Protein AF-A0A367LV19-F1 (afdb_monomer_lite)

pLDDT: mean 85.17, std 12.97, range [50.0, 96.62]

Sequence (104 aa):
ASWPLRTREGRTLYAMLRGAPRAIPQALAVPTAAKPAPAATGLCLGDAELAADFRRALKVYARDVPLLLNGETGSGKEAFAKAVHLAGPRAEQAFVALNCAAIP

Organism: Pseudomonas aeruginosa (NCBI:txid287)

Radius of gyration: 24.2 Å; chains: 1; bounding box: 40×27×68 Å

Structure (mmCIF, N/CA/C/O backbone):
data_AF-A0A367LV19-F1
#
_entry.id   AF-A0A367LV19-F1
#
loop_
_atom_site.group_PDB
_atom_site.id
_atom_site.type_symbol
_atom_site.label_atom_id
_atom_site.label_alt_id
_atom_site.label_comp_id
_atom_site.label_asym_id
_atom_site.label_entity_id
_atom_site.label_seq_id
_atom_site.pdbx_PDB_ins_code
_atom_site.Cartn_x
_atom_site.Cartn_y
_atom_site.Cartn_z
_atom_site.occupancy
_atom_site.B_iso_or_equiv
_atom_site.auth_seq_id
_atom_site.auth_comp_id
_atom_site.auth_asym_id
_atom_site.auth_atom_id
_atom_site.pdbx_PDB_model_num
ATOM 1 N N . ALA A 1 1 ? -22.463 11.947 40.396 1.00 78.62 1 ALA A N 1
ATOM 2 C CA . ALA A 1 1 ? -23.445 11.022 40.997 1.00 78.62 1 ALA A CA 1
ATOM 3 C C . ALA A 1 1 ? -22.702 9.824 41.581 1.00 78.62 1 ALA A C 1
ATOM 5 O O . ALA A 1 1 ? -21.595 9.552 41.128 1.00 78.62 1 ALA A O 1
ATOM 6 N N . SER A 1 2 ? -23.240 9.181 42.618 1.00 87.25 2 SER A N 1
ATOM 7 C CA . SER A 1 2 ? -22.729 7.905 43.129 1.00 87.25 2 SER A CA 1
ATOM 8 C C . SER A 1 2 ? -23.642 6.767 42.671 1.00 87.25 2 SER A C 1
ATOM 10 O O . SER A 1 2 ? -24.848 6.963 42.527 1.00 87.25 2 SER A O 1
ATOM 12 N N . TRP A 1 3 ? -23.069 5.590 42.428 1.00 91.25 3 TRP A N 1
ATOM 13 C CA . TRP A 1 3 ? -23.789 4.405 41.960 1.00 91.25 3 TRP A CA 1
ATOM 14 C C . TRP A 1 3 ? -23.483 3.196 42.845 1.00 91.25 3 TRP A C 1
ATOM 16 O O . TRP A 1 3 ? -22.346 3.064 43.313 1.00 91.25 3 TRP A O 1
ATOM 26 N N . PRO A 1 4 ? -24.469 2.314 43.081 1.00 94.00 4 PRO A N 1
ATOM 27 C CA . PRO A 1 4 ? -24.256 1.100 43.850 1.00 94.00 4 PRO A CA 1
ATOM 28 C C . PRO A 1 4 ? -23.445 0.077 43.042 1.00 94.00 4 PRO A C 1
ATOM 30 O O . PRO A 1 4 ? -23.712 -0.170 41.868 1.00 94.00 4 PRO A O 1
ATOM 33 N N . LEU A 1 5 ? -22.478 -0.557 43.696 1.00 92.81 5 LEU A N 1
ATOM 34 C CA . LEU A 1 5 ? -21.704 -1.699 43.221 1.00 92.81 5 LEU A CA 1
ATOM 35 C 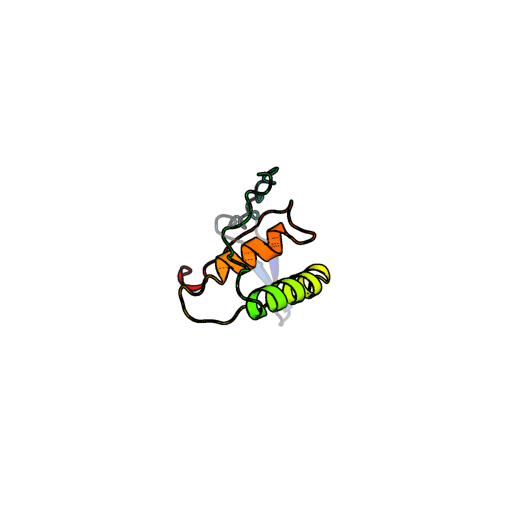C . LEU A 1 5 ? -21.915 -2.865 44.189 1.00 92.81 5 LEU A C 1
ATOM 37 O O . LEU A 1 5 ? -22.054 -2.659 45.395 1.00 92.81 5 LEU A O 1
ATOM 41 N N . ARG A 1 6 ? -21.909 -4.099 43.683 1.00 95.56 6 ARG A N 1
ATOM 42 C CA . ARG A 1 6 ? -21.931 -5.305 44.523 1.00 95.56 6 ARG A CA 1
ATOM 43 C C . ARG A 1 6 ? -20.608 -6.042 44.415 1.00 95.56 6 ARG A C 1
ATOM 45 O O . ARG A 1 6 ? -20.125 -6.291 43.313 1.00 95.56 6 ARG A O 1
ATOM 52 N N . THR A 1 7 ? -20.030 -6.396 45.557 1.00 91.50 7 THR A N 1
ATOM 53 C CA . THR A 1 7 ? -18.868 -7.284 45.594 1.00 91.50 7 THR A CA 1
ATOM 54 C C . THR A 1 7 ? -19.299 -8.723 45.317 1.00 91.50 7 THR A C 1
ATOM 56 O O . THR A 1 7 ? -20.471 -9.079 45.452 1.00 91.50 7 THR A O 1
ATOM 59 N N . ARG A 1 8 ? -18.335 -9.581 44.967 1.00 89.56 8 ARG A N 1
ATOM 60 C CA . ARG A 1 8 ? -18.572 -11.018 44.753 1.00 89.56 8 ARG A CA 1
ATOM 61 C C . ARG A 1 8 ? -19.107 -11.731 46.005 1.00 89.56 8 ARG A C 1
ATOM 63 O O . ARG A 1 8 ? -19.800 -12.730 45.889 1.00 89.56 8 ARG A O 1
ATOM 70 N N . GLU A 1 9 ? -18.825 -11.179 47.181 1.00 93.69 9 GLU A N 1
ATOM 71 C CA . GLU A 1 9 ? -19.307 -11.647 48.488 1.00 93.69 9 GLU A CA 1
ATOM 72 C C . GLU A 1 9 ? -20.683 -11.065 48.869 1.00 93.69 9 GLU A C 1
ATOM 74 O O . GLU A 1 9 ? -21.153 -11.260 49.985 1.00 93.69 9 GLU A O 1
ATOM 79 N N . GLY A 1 10 ? -21.328 -10.309 47.973 1.00 92.00 10 GLY A N 1
ATOM 80 C CA . GLY A 1 10 ? -22.665 -9.749 48.187 1.00 92.00 10 GLY A CA 1
ATOM 81 C C . GLY A 1 10 ? -22.708 -8.441 48.984 1.00 92.00 10 GLY A C 1
ATOM 82 O O . GLY A 1 10 ? -23.797 -7.951 49.281 1.00 92.00 10 GLY A O 1
ATOM 83 N N . ARG A 1 11 ? -21.560 -7.832 49.309 1.00 95.56 11 ARG A N 1
ATOM 84 C CA . ARG A 1 11 ? -21.523 -6.527 49.991 1.00 95.56 11 ARG A CA 1
ATOM 85 C C . ARG A 1 11 ? -21.858 -5.406 49.011 1.00 95.56 11 ARG A C 1
ATOM 87 O O . ARG A 1 11 ? -21.372 -5.401 47.881 1.00 95.56 11 ARG A O 1
ATOM 94 N N . THR A 1 12 ? -22.644 -4.432 49.459 1.00 94.25 12 THR A N 1
ATOM 95 C CA . THR A 1 12 ? -22.965 -3.237 48.667 1.00 94.25 12 THR A CA 1
ATOM 96 C C . THR A 1 12 ? -21.956 -2.133 48.961 1.00 94.25 12 THR A C 1
ATOM 98 O O . THR A 1 12 ? -21.751 -1.765 50.116 1.00 94.25 12 THR A O 1
ATOM 101 N N . LEU A 1 13 ? -21.346 -1.592 47.912 1.00 93.75 13 LEU A N 1
ATOM 102 C CA . LEU A 1 13 ? -20.474 -0.419 47.941 1.00 93.75 13 LEU A CA 1
ATOM 103 C C . LEU A 1 13 ? -21.107 0.6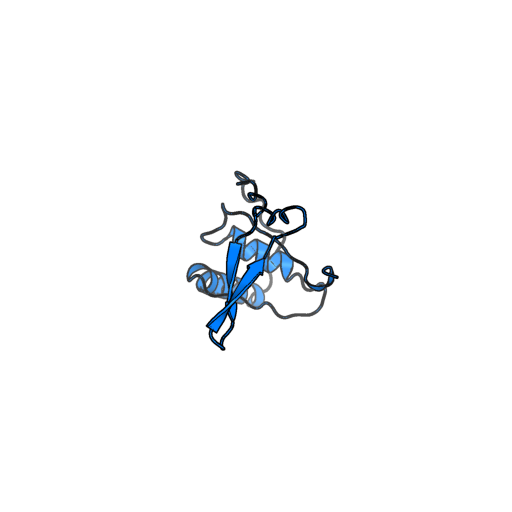96 47.104 1.00 93.75 13 LEU A C 1
ATOM 105 O O . LEU A 1 13 ? -21.885 0.417 46.198 1.00 93.75 13 LEU A O 1
ATOM 109 N N . TYR A 1 14 ? -20.759 1.953 47.366 1.00 93.00 14 TYR A N 1
ATOM 110 C CA . TYR A 1 14 ? -21.132 3.074 46.502 1.00 93.00 14 TYR A CA 1
ATOM 111 C C . TYR A 1 14 ? -19.869 3.690 45.912 1.00 93.00 14 TYR A C 1
ATOM 113 O O . TYR A 1 14 ? -18.933 4.005 46.643 1.00 93.00 14 TYR A O 1
ATOM 121 N N . ALA A 1 15 ? -19.844 3.866 44.594 1.00 91.81 15 ALA A N 1
ATOM 122 C CA . ALA A 1 15 ? -18.722 4.469 43.884 1.00 91.81 15 ALA A CA 1
ATOM 123 C C . ALA A 1 15 ? -19.138 5.772 43.206 1.00 91.81 15 ALA A C 1
ATOM 125 O O . ALA A 1 15 ? -20.261 5.907 42.723 1.00 91.81 15 ALA A O 1
ATOM 126 N N . MET A 1 16 ? -18.215 6.728 43.145 1.00 91.25 16 MET A N 1
ATOM 127 C CA . MET A 1 16 ? -18.371 7.979 42.409 1.00 91.25 16 MET A CA 1
ATOM 128 C C . MET A 1 16 ? -17.162 8.150 41.493 1.00 91.25 16 MET A C 1
ATOM 130 O O . MET A 1 16 ? -16.025 8.147 41.961 1.00 91.25 16 MET A O 1
ATOM 134 N N . LEU A 1 17 ? -17.408 8.319 40.194 1.00 85.81 17 LEU A N 1
ATOM 135 C CA . LEU A 1 17 ? -16.355 8.634 39.235 1.00 85.81 17 LEU A CA 1
ATOM 136 C C . LEU A 1 17 ? -15.901 10.084 39.444 1.00 85.81 17 LEU A C 1
ATOM 138 O O . LEU A 1 17 ? -16.727 10.999 39.452 1.00 85.81 17 LEU A O 1
ATOM 142 N N . ARG A 1 18 ? -14.592 10.287 39.612 1.00 85.50 18 ARG A N 1
ATOM 143 C CA . ARG A 1 18 ? -13.961 11.609 39.684 1.00 85.50 18 ARG A CA 1
ATOM 144 C C . ARG A 1 18 ? -12.982 11.756 38.526 1.00 85.50 18 ARG A C 1
ATOM 146 O O . ARG A 1 18 ? -12.127 10.899 38.341 1.00 85.50 18 ARG A O 1
ATOM 153 N N . GLY A 1 19 ? -13.112 12.840 37.768 1.00 81.38 19 GLY A N 1
ATOM 154 C CA . GLY A 1 19 ? -12.260 13.143 36.619 1.00 81.38 19 GLY A CA 1
ATOM 155 C C . GLY A 1 19 ? -13.061 13.697 35.446 1.00 81.38 19 GLY A C 1
ATOM 156 O O . GLY A 1 19 ? -14.273 13.498 35.364 1.00 81.38 19 GLY A O 1
ATOM 157 N N . ALA A 1 20 ? -12.384 14.410 34.546 1.00 79.88 20 ALA A N 1
ATOM 158 C CA . ALA A 1 20 ? -12.990 14.826 33.289 1.00 79.88 20 ALA A CA 1
ATOM 159 C C . ALA A 1 20 ? -13.225 13.585 32.410 1.00 79.88 20 ALA A C 1
ATOM 161 O O . ALA A 1 20 ? -12.340 12.724 32.342 1.00 79.88 20 ALA A O 1
ATOM 162 N N . PRO A 1 21 ? -14.383 13.464 31.735 1.00 77.06 21 PRO A N 1
ATOM 163 C CA . PRO A 1 21 ? -14.570 12.419 30.741 1.00 77.06 21 PRO A CA 1
ATOM 164 C C . PRO A 1 21 ? -13.456 12.554 29.706 1.00 77.06 21 PRO A C 1
ATOM 166 O O . PRO A 1 21 ? -13.295 13.603 29.081 1.00 77.06 21 PRO A O 1
ATOM 169 N N . ARG A 1 22 ? -12.644 11.504 29.554 1.00 77.31 22 ARG A N 1
ATOM 170 C CA . ARG A 1 22 ? -11.635 11.470 28.501 1.00 77.31 22 ARG A CA 1
ATOM 171 C C . ARG A 1 22 ? -12.406 11.466 27.189 1.00 77.31 22 ARG A C 1
ATOM 173 O O . ARG A 1 22 ? -13.114 10.502 26.907 1.00 77.31 22 ARG A O 1
ATOM 180 N N . ALA A 1 23 ? -12.314 12.555 26.429 1.00 74.94 23 ALA A N 1
ATOM 181 C CA . ALA A 1 23 ? -12.843 12.578 25.079 1.00 74.94 23 ALA A CA 1
ATOM 182 C C . ALA A 1 23 ? -12.156 11.439 24.325 1.00 74.94 23 ALA A C 1
ATOM 184 O O . ALA A 1 23 ? -10.937 11.449 24.148 1.00 74.94 23 ALA A O 1
ATOM 185 N N . ILE A 1 24 ? -12.926 10.419 23.951 1.00 74.25 24 ILE A N 1
ATOM 186 C CA . ILE A 1 24 ? -12.480 9.488 22.923 1.00 74.25 24 ILE A CA 1
ATOM 187 C C . ILE A 1 24 ? -12.271 10.387 21.706 1.00 74.25 24 ILE A C 1
ATOM 189 O O . ILE A 1 24 ? -13.223 11.092 21.351 1.00 74.25 24 ILE A O 1
ATOM 193 N N . PRO A 1 25 ? -11.064 10.452 21.115 1.00 66.31 25 PRO A N 1
ATOM 194 C CA . PRO A 1 25 ? -10.890 11.184 19.877 1.00 66.31 25 PRO A CA 1
ATOM 195 C C . PRO A 1 25 ? -11.936 10.630 18.918 1.00 66.31 25 PRO A C 1
ATOM 197 O O . PRO A 1 25 ? -11.895 9.445 18.581 1.00 66.31 25 PRO A O 1
ATOM 200 N N . GLN A 1 26 ? -12.925 11.448 18.545 1.00 68.69 26 GLN A N 1
ATOM 201 C CA . GLN A 1 26 ? -13.723 11.112 17.379 1.00 68.69 26 GLN A CA 1
ATOM 202 C C . GLN A 1 26 ? -12.699 10.924 16.274 1.00 68.69 26 GLN A C 1
ATOM 204 O O . GLN A 1 26 ? -11.843 11.796 16.099 1.00 68.69 26 GLN A O 1
ATOM 209 N N . ALA A 1 27 ? -12.721 9.754 15.629 1.00 67.19 27 ALA A N 1
ATOM 210 C CA . ALA A 1 27 ? -11.885 9.505 14.470 1.00 67.19 27 ALA A CA 1
ATOM 211 C C . ALA A 1 27 ? -11.988 10.754 13.602 1.00 67.19 27 ALA A C 1
ATOM 213 O O . ALA A 1 27 ? -13.101 11.128 13.223 1.00 67.19 27 ALA A O 1
ATOM 214 N N . LEU A 1 28 ? -10.863 11.457 13.421 1.00 65.19 28 LEU A N 1
ATOM 215 C CA . LEU A 1 28 ? -10.828 12.645 12.584 1.00 65.19 28 LEU A CA 1
ATOM 216 C C . LEU A 1 28 ? -11.504 12.229 11.289 1.00 65.19 28 LEU A C 1
ATOM 218 O O . LEU A 1 28 ? -11.061 11.263 10.665 1.00 65.19 28 LEU A O 1
ATOM 222 N N . ALA A 1 29 ? -12.626 12.874 10.964 1.00 61.38 29 ALA A N 1
ATOM 223 C CA . ALA A 1 29 ? -13.293 12.636 9.703 1.00 61.38 29 ALA A CA 1
ATOM 224 C C . ALA A 1 29 ? -12.223 12.883 8.647 1.00 61.38 29 ALA A C 1
ATOM 226 O O . ALA A 1 29 ? -11.782 14.020 8.475 1.00 61.38 29 ALA A O 1
ATOM 227 N N . VAL A 1 30 ? -11.723 11.807 8.034 1.00 61.75 30 VAL A N 1
ATOM 228 C CA . VAL A 1 30 ? -10.767 11.936 6.945 1.00 61.75 30 VAL A CA 1
ATOM 229 C C . VAL A 1 30 ? -11.527 12.758 5.917 1.00 61.75 30 VAL A C 1
ATOM 231 O O . VAL A 1 30 ? -12.602 12.312 5.500 1.00 61.75 30 VAL A O 1
ATOM 234 N N . PRO A 1 31 ? -11.075 13.982 5.585 1.00 58.88 31 PRO A N 1
ATOM 235 C CA . PRO A 1 31 ? -11.771 14.775 4.596 1.00 58.88 31 PRO A CA 1
ATOM 236 C C . PRO A 1 31 ? -11.907 13.894 3.361 1.00 58.88 31 PRO A C 1
ATOM 238 O O . PRO A 1 31 ? -10.922 13.317 2.893 1.00 58.88 31 PRO A O 1
ATOM 241 N N . THR A 1 32 ? -13.143 13.725 2.887 1.00 59.78 32 THR A N 1
ATOM 242 C CA . THR A 1 32 ? -13.409 13.106 1.593 1.00 59.78 32 THR A CA 1
ATOM 243 C C . THR A 1 32 ? -12.807 14.047 0.557 1.00 59.78 32 THR A C 1
ATOM 245 O O . THR A 1 32 ? -13.409 15.022 0.117 1.00 59.78 32 THR A O 1
ATOM 248 N N . ALA A 1 33 ? -11.513 13.870 0.305 1.00 59.78 33 ALA A N 1
ATOM 249 C CA . ALA A 1 33 ? -10.789 14.668 -0.654 1.00 59.78 33 ALA A CA 1
ATOM 250 C C . ALA A 1 33 ? -11.329 14.275 -2.026 1.00 59.78 33 ALA A C 1
ATOM 252 O O . ALA A 1 33 ? -10.959 13.244 -2.582 1.00 59.78 33 ALA A O 1
ATOM 253 N N . ALA A 1 34 ? -12.239 15.091 -2.551 1.00 59.31 34 ALA A N 1
ATOM 254 C CA . ALA A 1 34 ? -12.635 15.025 -3.941 1.00 59.31 34 ALA A CA 1
ATOM 255 C C . ALA A 1 34 ? -11.413 15.361 -4.822 1.00 59.31 34 ALA A C 1
ATOM 257 O O . ALA A 1 34 ? -10.940 16.494 -4.850 1.00 59.31 34 ALA A O 1
ATOM 258 N N . LYS A 1 35 ? -10.914 14.312 -5.482 1.00 56.31 35 LYS A N 1
ATOM 259 C CA . LYS A 1 35 ? -10.119 14.204 -6.716 1.00 56.31 35 LYS A CA 1
ATOM 260 C C . LYS A 1 35 ? -9.004 15.228 -7.022 1.00 56.31 35 LYS A C 1
ATOM 262 O O . LYS A 1 35 ? -9.283 16.335 -7.480 1.00 56.31 35 LYS A O 1
ATOM 267 N N . PRO A 1 36 ? -7.743 14.761 -7.111 1.00 51.72 36 PRO A N 1
ATOM 268 C CA . PRO A 1 36 ? -6.863 15.064 -8.233 1.00 51.72 36 PRO A CA 1
ATOM 269 C C . PRO A 1 36 ? -7.021 13.990 -9.326 1.00 51.72 36 PRO A C 1
ATOM 271 O O . PRO A 1 36 ? -6.891 12.794 -9.069 1.00 51.72 36 PRO A O 1
ATOM 274 N N . ALA A 1 37 ? -7.298 14.415 -10.562 1.00 56.03 37 ALA A N 1
ATOM 275 C CA . ALA A 1 37 ? -7.222 13.560 -11.748 1.00 56.03 37 ALA A CA 1
ATOM 276 C C . ALA A 1 37 ? -5.783 13.022 -11.933 1.00 56.03 37 ALA A C 1
ATOM 278 O O . ALA A 1 37 ? -4.833 13.654 -11.461 1.00 56.03 37 ALA A O 1
ATOM 279 N N . PRO A 1 38 ? -5.596 11.858 -12.584 1.00 50.00 38 PRO A N 1
ATOM 280 C CA . PRO A 1 38 ? -4.382 11.072 -12.446 1.00 50.00 38 PRO A CA 1
ATOM 281 C C . PRO A 1 38 ? -3.246 11.717 -13.238 1.00 50.00 38 PRO A C 1
ATOM 283 O O . PRO A 1 38 ? -3.123 11.528 -14.446 1.00 50.00 38 PRO A O 1
ATOM 286 N N . ALA A 1 39 ? -2.366 12.447 -12.558 1.00 52.62 39 ALA A N 1
ATOM 287 C CA . ALA A 1 39 ? -1.003 12.552 -13.045 1.00 52.62 39 ALA A CA 1
ATOM 288 C C . ALA A 1 39 ? -0.396 11.158 -12.872 1.00 52.62 39 ALA A C 1
ATOM 290 O O . ALA A 1 39 ? -0.284 10.673 -11.742 1.00 52.62 39 ALA A O 1
ATOM 291 N N . ALA A 1 40 ? -0.110 10.497 -13.998 1.00 56.41 40 ALA A N 1
ATOM 292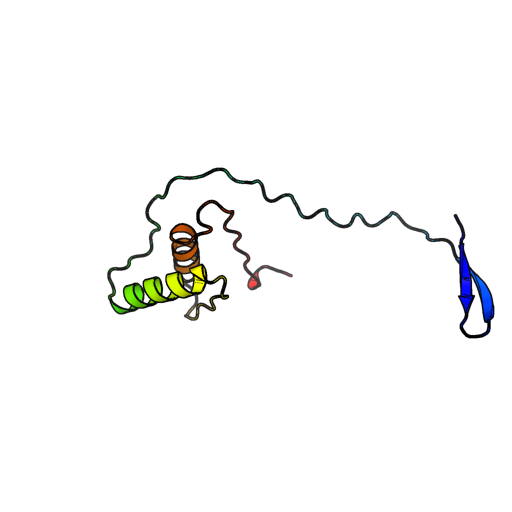 C CA . ALA A 1 40 ? 0.562 9.209 -14.051 1.00 56.41 40 ALA A CA 1
ATOM 293 C C . ALA A 1 40 ? 1.666 9.179 -12.991 1.00 56.41 40 ALA A C 1
ATOM 295 O O . ALA A 1 40 ? 2.578 10.007 -12.973 1.00 56.41 40 ALA A O 1
ATOM 296 N N . THR A 1 41 ? 1.478 8.281 -12.033 1.00 56.00 41 THR A N 1
ATOM 297 C CA . THR A 1 41 ? 2.339 8.110 -10.874 1.00 56.00 41 THR A CA 1
ATOM 298 C C . THR A 1 41 ? 3.740 7.825 -11.395 1.00 56.00 41 THR A C 1
ATOM 300 O O . THR A 1 41 ? 3.882 7.042 -12.329 1.00 56.00 41 THR A O 1
ATOM 303 N N . GLY A 1 42 ? 4.765 8.455 -10.816 1.00 64.56 42 GLY A N 1
ATOM 304 C CA . GLY A 1 42 ? 6.176 8.316 -11.209 1.00 64.56 42 GLY A CA 1
ATOM 305 C C . GLY A 1 42 ? 6.779 6.919 -10.992 1.00 64.56 42 GLY A C 1
ATOM 306 O O . GLY A 1 42 ? 7.949 6.805 -10.645 1.00 64.56 42 GLY A O 1
ATOM 307 N N . LEU A 1 43 ? 5.984 5.860 -11.152 1.00 78.75 43 LEU A N 1
ATOM 308 C CA . LEU A 1 43 ? 6.411 4.476 -11.168 1.00 78.75 43 LEU A CA 1
ATOM 309 C C . LEU A 1 43 ? 6.844 4.118 -12.596 1.00 78.75 43 LEU A C 1
ATOM 311 O O . LEU A 1 43 ? 6.022 3.991 -13.504 1.00 78.75 43 LEU A O 1
ATOM 315 N N . CYS A 1 44 ? 8.149 3.959 -12.798 1.00 79.88 44 CYS A N 1
ATOM 316 C CA . CYS A 1 44 ? 8.698 3.522 -14.075 1.00 79.88 44 CYS A CA 1
ATOM 317 C C . CYS A 1 44 ? 8.447 2.018 -14.261 1.00 79.88 44 CYS A C 1
ATOM 319 O O . CYS A 1 44 ? 9.183 1.192 -13.734 1.00 79.88 44 CYS A O 1
ATOM 321 N N . LEU A 1 45 ? 7.415 1.654 -15.026 1.00 82.38 45 LEU A N 1
ATOM 322 C CA . LEU A 1 45 ? 7.110 0.262 -15.397 1.00 82.38 45 LEU A CA 1
ATOM 323 C C . LEU A 1 45 ? 7.912 -0.210 -16.627 1.00 82.38 45 LEU A C 1
ATOM 325 O O . LEU A 1 45 ? 7.424 -1.019 -17.413 1.00 82.38 45 LEU A O 1
ATOM 329 N N . GLY A 1 46 ? 9.114 0.338 -16.831 1.00 85.31 46 GLY A N 1
ATOM 330 C CA . GLY A 1 46 ? 9.989 -0.032 -17.948 1.00 85.31 46 GLY A CA 1
ATOM 331 C C . GLY A 1 46 ? 10.582 -1.436 -17.808 1.00 85.31 46 GLY A C 1
ATOM 332 O O . GLY A 1 46 ? 10.900 -2.066 -18.812 1.00 85.31 46 GLY A O 1
ATOM 333 N N . ASP A 1 47 ? 10.689 -1.936 -16.577 1.00 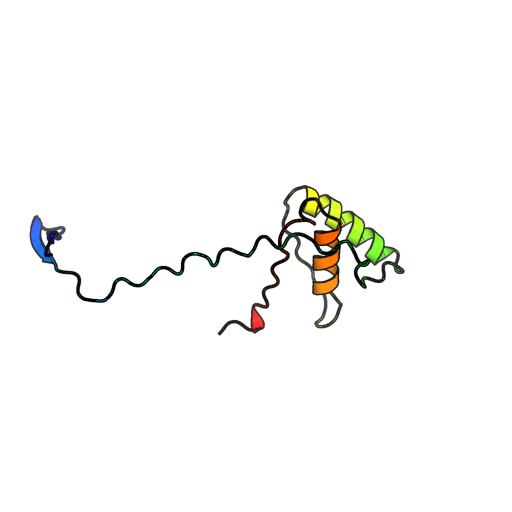92.38 47 ASP A N 1
ATOM 334 C CA . ASP A 1 47 ? 11.090 -3.309 -16.296 1.00 92.38 47 ASP A CA 1
ATOM 335 C C . ASP A 1 47 ? 9.900 -4.279 -16.414 1.00 92.38 47 ASP A C 1
ATOM 337 O O . ASP A 1 47 ? 8.804 -4.033 -15.894 1.00 92.38 47 ASP A O 1
ATOM 341 N N . ALA A 1 48 ? 10.113 -5.394 -17.116 1.00 92.31 48 ALA A N 1
ATOM 342 C CA . ALA A 1 48 ? 9.055 -6.349 -17.432 1.00 92.31 48 ALA A CA 1
ATOM 343 C C . ALA A 1 48 ? 8.567 -7.129 -16.201 1.00 92.31 48 ALA A C 1
ATOM 345 O O . ALA A 1 48 ? 7.376 -7.460 -16.123 1.00 92.31 48 ALA A O 1
ATOM 346 N N . GLU A 1 49 ? 9.461 -7.409 -15.252 1.00 93.31 49 GLU A N 1
ATOM 347 C CA . GLU A 1 49 ? 9.142 -8.125 -14.018 1.00 93.31 49 GLU A CA 1
ATOM 348 C C . GLU A 1 49 ? 8.327 -7.225 -13.086 1.00 93.31 49 GLU A C 1
ATOM 350 O O . GLU A 1 49 ? 7.220 -7.596 -12.684 1.00 93.31 49 GLU A O 1
ATOM 355 N N . LEU A 1 50 ? 8.771 -5.982 -12.884 1.00 92.44 50 LEU A N 1
ATOM 356 C CA . LEU A 1 50 ? 8.034 -4.974 -12.123 1.00 92.44 50 LEU A CA 1
ATOM 357 C C . LEU A 1 50 ? 6.645 -4.708 -12.724 1.00 92.44 50 LEU A C 1
ATOM 359 O O . LEU A 1 50 ? 5.652 -4.610 -11.996 1.00 92.44 50 LEU A O 1
ATOM 363 N N . ALA A 1 51 ? 6.538 -4.633 -14.054 1.00 93.19 51 ALA A N 1
ATOM 364 C CA . ALA A 1 51 ? 5.253 -4.494 -14.736 1.00 93.19 51 ALA A CA 1
ATOM 365 C C . ALA A 1 51 ? 4.341 -5.718 -14.528 1.0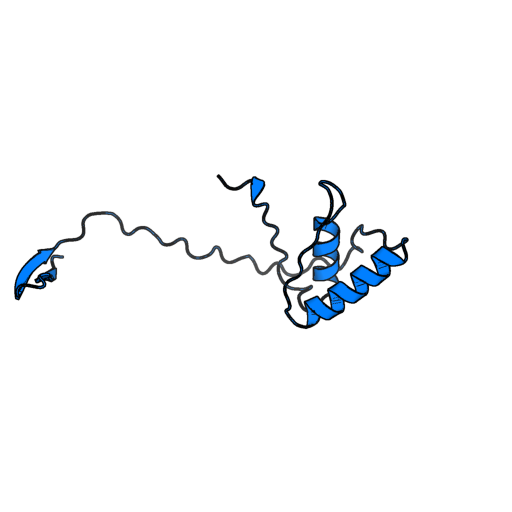0 93.19 51 ALA A C 1
ATOM 367 O O . ALA A 1 51 ? 3.116 -5.575 -14.418 1.00 93.19 51 ALA A O 1
ATOM 368 N N . ALA A 1 52 ? 4.902 -6.929 -14.474 1.00 95.06 52 ALA A N 1
ATOM 369 C CA . ALA A 1 52 ? 4.146 -8.142 -14.177 1.00 95.06 52 ALA A CA 1
ATOM 370 C C . ALA A 1 52 ? 3.649 -8.164 -12.726 1.00 95.06 52 ALA A C 1
ATOM 372 O O . ALA A 1 52 ? 2.472 -8.471 -12.496 1.00 95.06 52 ALA A O 1
ATOM 373 N N . ASP A 1 53 ? 4.493 -7.774 -11.775 1.00 95.25 53 ASP A N 1
ATOM 374 C CA . ASP A 1 53 ? 4.129 -7.667 -10.365 1.00 95.25 53 ASP A CA 1
ATOM 375 C C . ASP A 1 53 ? 3.079 -6.591 -10.120 1.00 95.25 53 ASP A C 1
ATOM 377 O O . ASP A 1 53 ? 2.114 -6.837 -9.397 1.00 95.25 53 ASP A O 1
ATOM 381 N N . PHE A 1 54 ? 3.172 -5.448 -10.798 1.00 95.50 54 PHE A N 1
ATOM 382 C CA . PHE A 1 54 ? 2.143 -4.412 -10.743 1.00 95.50 54 PHE A CA 1
ATOM 383 C C . PHE A 1 54 ? 0.772 -4.940 -11.194 1.00 95.50 54 PHE A C 1
ATOM 385 O O . PHE A 1 54 ? -0.232 -4.788 -10.490 1.00 95.50 54 PHE A O 1
ATOM 392 N N . ARG A 1 55 ? 0.717 -5.656 -12.327 1.00 94.88 55 ARG A N 1
ATOM 393 C CA . ARG A 1 55 ? -0.525 -6.298 -12.802 1.00 94.88 55 ARG A CA 1
ATOM 394 C C . ARG A 1 55 ? -1.052 -7.346 -11.819 1.00 94.88 55 ARG A C 1
ATOM 396 O O . ARG A 1 55 ? -2.267 -7.491 -11.675 1.00 94.88 55 ARG A O 1
ATOM 403 N N . ARG A 1 56 ? -0.164 -8.098 -11.163 1.00 96.12 56 ARG A N 1
ATOM 404 C CA . ARG A 1 56 ? -0.532 -9.103 -10.155 1.00 96.12 56 ARG A CA 1
ATOM 405 C C . ARG A 1 56 ? -1.107 -8.434 -8.907 1.00 96.12 56 ARG A C 1
ATOM 407 O O . ARG A 1 56 ? -2.191 -8.816 -8.468 1.00 96.12 56 ARG A O 1
ATOM 414 N N . ALA A 1 57 ? -0.437 -7.402 -8.402 1.00 96.44 57 ALA A N 1
ATOM 415 C CA . ALA A 1 57 ? -0.875 -6.611 -7.260 1.00 96.44 57 ALA A CA 1
ATOM 416 C C . ALA A 1 57 ? -2.261 -6.000 -7.497 1.00 96.44 57 ALA A C 1
ATOM 418 O O . ALA A 1 57 ? -3.119 -6.112 -6.628 1.00 96.44 57 ALA A O 1
ATOM 419 N N . LEU A 1 58 ? -2.530 -5.455 -8.691 1.00 95.44 58 LEU A N 1
ATOM 420 C CA . LEU A 1 58 ? -3.853 -4.923 -9.037 1.00 95.44 58 LEU A CA 1
ATOM 421 C C . LEU A 1 58 ? -4.966 -5.971 -8.954 1.00 95.44 58 LEU A C 1
ATOM 423 O O . LEU A 1 58 ? -6.038 -5.685 -8.421 1.00 95.44 58 LEU A O 1
ATOM 427 N N . LYS A 1 59 ? -4.723 -7.194 -9.440 1.00 96.38 59 LYS A N 1
ATOM 428 C CA . LYS A 1 59 ? -5.711 -8.283 -9.361 1.00 96.38 59 LYS A CA 1
ATOM 429 C C . LYS A 1 59 ? -6.030 -8.657 -7.915 1.00 96.38 59 LYS A C 1
ATOM 431 O O . LYS A 1 59 ? -7.192 -8.880 -7.597 1.00 96.38 59 LYS A O 1
ATOM 436 N N . VAL A 1 60 ? -5.009 -8.724 -7.063 1.00 96.62 60 VAL A N 1
ATOM 437 C CA . VAL A 1 60 ? -5.146 -9.061 -5.638 1.00 96.62 60 VAL A CA 1
ATOM 438 C C . VAL A 1 60 ? -5.839 -7.923 -4.882 1.00 96.62 60 VAL A C 1
ATOM 440 O O . VAL A 1 60 ? -6.822 -8.159 -4.181 1.00 96.62 60 VAL A O 1
ATOM 443 N N . TYR A 1 61 ? -5.414 -6.679 -5.115 1.00 95.19 61 TYR A N 1
ATOM 444 C CA . TYR A 1 61 ? -6.005 -5.479 -4.520 1.00 95.19 61 TYR A CA 1
ATOM 445 C C . TYR A 1 61 ? -7.489 -5.322 -4.869 1.00 95.19 61 TYR A C 1
ATOM 447 O O . TYR A 1 61 ? -8.304 -4.997 -4.008 1.00 95.19 61 TYR A O 1
ATOM 455 N N . ALA A 1 62 ? -7.872 -5.623 -6.115 1.00 93.62 62 ALA A N 1
ATOM 456 C CA . ALA A 1 62 ? -9.266 -5.583 -6.553 1.00 93.62 62 ALA A CA 1
ATOM 457 C C . ALA A 1 62 ? -10.175 -6.598 -5.832 1.00 93.62 62 ALA A C 1
ATOM 459 O O . ALA A 1 62 ? -11.395 -6.454 -5.868 1.00 93.62 62 ALA A O 1
ATOM 460 N N . ARG A 1 63 ? -9.602 -7.619 -5.183 1.00 96.06 63 ARG A N 1
ATOM 461 C CA . ARG A 1 63 ? -10.324 -8.611 -4.369 1.00 96.06 63 ARG A CA 1
ATOM 462 C C . ARG A 1 63 ? -10.316 -8.288 -2.876 1.00 96.06 63 ARG A C 1
ATOM 464 O O . ARG A 1 63 ? -10.681 -9.146 -2.084 1.00 96.06 63 ARG A O 1
ATOM 471 N N . ASP A 1 64 ? -9.909 -7.073 -2.513 1.00 93.88 64 ASP A N 1
ATOM 472 C CA . ASP A 1 64 ? -9.784 -6.611 -1.128 1.00 93.88 64 ASP A CA 1
ATOM 473 C C . ASP A 1 64 ? -8.839 -7.469 -0.272 1.00 93.88 64 ASP A C 1
ATOM 475 O O . ASP A 1 64 ? -9.008 -7.621 0.936 1.00 93.88 64 ASP A O 1
ATOM 479 N N . VAL A 1 65 ? -7.826 -8.055 -0.914 1.00 96.00 65 VAL A N 1
ATOM 480 C CA . VAL A 1 65 ? -6.792 -8.832 -0.234 1.00 96.00 65 VAL A CA 1
ATOM 481 C C . VAL A 1 65 ? -5.628 -7.899 0.132 1.00 96.00 65 VAL A C 1
ATOM 483 O O . VAL A 1 65 ? -5.146 -7.167 -0.742 1.00 96.00 65 VAL A O 1
ATOM 486 N N . PRO A 1 66 ? -5.141 -7.915 1.389 1.00 94.88 66 PRO A N 1
ATOM 487 C CA . PRO A 1 66 ? -3.994 -7.112 1.804 1.00 94.88 66 PRO A CA 1
ATOM 488 C C . PRO A 1 66 ? -2.722 -7.432 1.007 1.00 94.88 66 PRO A C 1
ATOM 490 O O . PRO A 1 66 ? -2.428 -8.592 0.720 1.00 94.88 66 PRO A O 1
ATOM 493 N N . LEU A 1 67 ? -1.937 -6.397 0.694 1.00 94.81 67 LEU A N 1
ATOM 494 C CA . LEU A 1 67 ? -0.654 -6.519 0.001 1.00 94.81 67 LEU A CA 1
ATOM 495 C C . LEU A 1 67 ? 0.505 -6.247 0.964 1.00 94.81 67 LEU A C 1
ATOM 497 O O . LEU A 1 67 ? 0.545 -5.196 1.599 1.00 94.81 67 LEU A O 1
ATOM 501 N N . LEU A 1 68 ? 1.476 -7.162 1.015 1.00 96.06 68 LEU A N 1
AT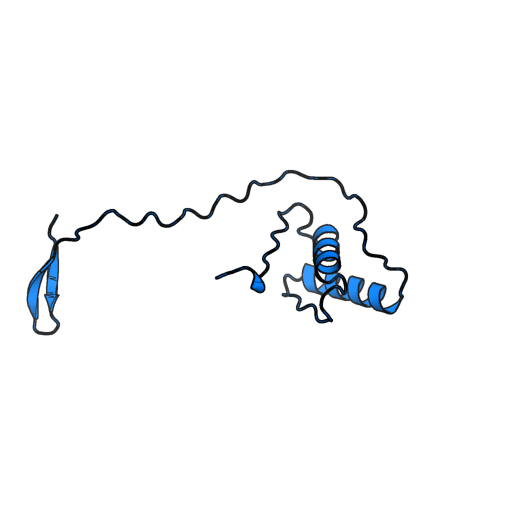OM 502 C CA . LEU A 1 68 ? 2.769 -6.946 1.664 1.00 96.06 68 LEU A CA 1
ATOM 503 C C . LEU A 1 68 ? 3.824 -6.670 0.589 1.00 96.06 68 LEU A C 1
ATOM 505 O O . LEU A 1 68 ? 4.098 -7.529 -0.245 1.00 96.06 68 LEU A O 1
ATOM 509 N N . LEU A 1 69 ? 4.416 -5.477 0.618 1.00 94.44 69 LEU A N 1
ATOM 510 C CA . LEU A 1 69 ? 5.492 -5.089 -0.292 1.00 94.44 69 LEU A CA 1
ATOM 511 C C . LEU A 1 69 ? 6.833 -5.220 0.429 1.00 94.44 69 LEU A C 1
ATOM 513 O O . LEU A 1 69 ? 7.073 -4.538 1.424 1.00 94.44 69 LEU A O 1
ATOM 517 N N . ASN A 1 70 ? 7.710 -6.070 -0.096 1.00 94.88 70 ASN A N 1
ATOM 518 C CA . ASN A 1 70 ? 9.060 -6.269 0.424 1.00 94.88 70 ASN A CA 1
ATOM 519 C C . ASN A 1 70 ? 10.091 -5.541 -0.444 1.00 94.88 70 ASN A C 1
ATOM 521 O O . ASN A 1 70 ? 9.827 -5.209 -1.597 1.00 94.88 70 ASN A O 1
ATOM 525 N N . GLY A 1 71 ? 11.258 -5.264 0.133 1.00 93.38 71 GLY A N 1
ATOM 526 C CA . GLY A 1 71 ? 12.367 -4.593 -0.542 1.00 93.38 71 GLY A CA 1
ATOM 527 C C . GLY A 1 71 ? 13.164 -3.717 0.415 1.00 93.38 71 GLY A C 1
ATOM 528 O O . GLY A 1 71 ? 12.718 -3.431 1.529 1.00 93.38 71 GLY A O 1
ATOM 529 N N . GLU A 1 72 ? 14.316 -3.238 -0.029 1.00 95.50 72 GLU A N 1
ATOM 530 C CA . GLU A 1 72 ? 15.199 -2.374 0.761 1.00 95.50 72 GLU A CA 1
ATOM 531 C C . GLU A 1 72 ? 14.592 -0.980 0.994 1.00 95.50 72 GLU A C 1
ATOM 533 O O . GLU A 1 72 ? 13.632 -0.568 0.326 1.00 95.50 72 GLU A O 1
ATOM 538 N N . THR A 1 73 ? 15.120 -0.233 1.962 1.00 91.44 73 THR A N 1
ATOM 539 C CA . THR A 1 73 ? 14.748 1.176 2.165 1.00 91.44 73 THR A CA 1
ATOM 540 C C . THR A 1 73 ? 15.080 1.982 0.907 1.00 91.44 73 THR A C 1
ATOM 542 O O . THR A 1 73 ? 16.161 1.845 0.353 1.00 91.44 73 THR A O 1
ATOM 545 N N . GLY A 1 74 ? 14.144 2.805 0.426 1.00 88.75 74 GLY A N 1
ATOM 546 C CA . GLY A 1 74 ? 14.343 3.617 -0.784 1.00 88.75 74 GLY A CA 1
ATOM 547 C C . GLY A 1 74 ? 14.008 2.935 -2.118 1.00 88.75 74 GLY A C 1
ATOM 548 O O . GLY A 1 74 ? 13.970 3.613 -3.136 1.00 88.75 74 GLY A O 1
ATOM 549 N N . SER A 1 75 ? 13.644 1.647 -2.135 1.00 91.69 75 SER A N 1
ATOM 550 C CA . SER A 1 75 ? 13.248 0.907 -3.358 1.00 91.69 75 SER A CA 1
ATOM 551 C C . SER A 1 75 ? 11.905 1.327 -3.992 1.00 91.69 75 SER A C 1
ATOM 553 O O . SER A 1 75 ? 11.421 0.682 -4.915 1.00 91.69 75 SER A O 1
ATOM 555 N N . GLY A 1 76 ? 11.261 2.392 -3.503 1.00 91.38 76 GLY A N 1
ATOM 556 C CA . GLY A 1 76 ? 10.022 2.907 -4.099 1.00 91.38 76 GLY A CA 1
ATOM 557 C C . GLY A 1 76 ? 8.736 2.159 -3.720 1.00 91.38 76 GLY A C 1
ATOM 558 O O . GLY A 1 76 ? 7.715 2.345 -4.378 1.00 91.38 76 GLY A O 1
ATOM 559 N N . LYS A 1 77 ? 8.730 1.363 -2.640 1.00 93.44 77 LYS A N 1
ATOM 560 C CA . LYS A 1 77 ? 7.532 0.632 -2.162 1.00 93.44 77 LYS A CA 1
ATOM 561 C C . LYS A 1 77 ? 6.304 1.527 -1.947 1.00 93.44 77 LYS A C 1
ATOM 563 O O . LYS A 1 77 ? 5.194 1.145 -2.304 1.00 93.44 77 LYS A O 1
ATOM 568 N N . GLU A 1 78 ? 6.497 2.730 -1.405 1.00 92.44 78 GLU A N 1
ATOM 569 C CA . GLU A 1 78 ? 5.409 3.701 -1.210 1.00 92.44 78 GLU A CA 1
ATOM 570 C C . GLU A 1 78 ? 4.831 4.189 -2.544 1.00 92.44 78 GLU A C 1
ATOM 572 O O . GLU A 1 78 ? 3.612 4.271 -2.706 1.00 92.44 78 GLU A O 1
ATOM 577 N N . ALA A 1 79 ? 5.697 4.456 -3.527 1.00 92.19 79 ALA A N 1
ATOM 578 C CA . ALA A 1 79 ? 5.280 4.842 -4.871 1.00 92.19 79 ALA A CA 1
ATOM 579 C C . ALA A 1 79 ? 4.513 3.706 -5.565 1.00 92.19 79 ALA A C 1
ATOM 581 O O . ALA A 1 79 ? 3.485 3.962 -6.193 1.00 92.19 79 ALA A O 1
ATOM 582 N N . PHE A 1 80 ? 4.955 2.455 -5.391 1.00 94.31 80 PHE A N 1
ATOM 583 C CA . PHE A 1 80 ? 4.245 1.275 -5.886 1.00 94.31 80 PHE A CA 1
ATOM 584 C C . PHE A 1 80 ? 2.856 1.137 -5.245 1.00 94.31 80 PHE A C 1
ATOM 586 O O . PHE A 1 80 ? 1.863 1.012 -5.962 1.00 94.31 80 PHE A O 1
ATOM 593 N N . ALA A 1 81 ? 2.755 1.226 -3.913 1.00 94.38 81 ALA A N 1
ATOM 594 C CA . ALA A 1 81 ? 1.476 1.152 -3.200 1.00 94.38 81 ALA A CA 1
ATOM 595 C C . ALA A 1 81 ? 0.497 2.245 -3.659 1.00 94.38 81 ALA A C 1
ATOM 597 O O . ALA A 1 81 ? -0.678 1.968 -3.914 1.00 94.38 81 ALA A O 1
ATOM 598 N N . LYS A 1 82 ? 0.992 3.477 -3.827 1.00 93.00 82 LYS A N 1
ATOM 599 C CA . LYS A 1 82 ? 0.199 4.605 -4.324 1.00 93.00 82 LYS A CA 1
ATOM 600 C C . LYS A 1 82 ? -0.268 4.385 -5.764 1.00 93.00 82 LYS A C 1
ATOM 602 O O . LYS A 1 82 ? -1.427 4.655 -6.068 1.00 93.00 82 LYS A O 1
ATOM 607 N N . ALA A 1 83 ? 0.593 3.863 -6.637 1.00 93.56 83 ALA A N 1
ATOM 608 C CA . ALA A 1 83 ? 0.226 3.536 -8.014 1.00 93.56 83 ALA A CA 1
ATOM 609 C C . ALA A 1 83 ? -0.849 2.436 -8.078 1.00 93.56 83 ALA A C 1
ATOM 611 O O . ALA A 1 83 ? -1.817 2.576 -8.823 1.00 93.56 83 ALA A O 1
ATOM 612 N N . VAL A 1 84 ? -0.731 1.379 -7.262 1.00 94.25 84 VAL A N 1
ATOM 613 C CA . VAL A 1 84 ? -1.744 0.309 -7.176 1.00 94.25 84 VAL A CA 1
ATOM 614 C C . VAL A 1 84 ? -3.081 0.860 -6.683 1.00 94.25 84 VAL A C 1
ATOM 616 O O . VAL A 1 84 ? -4.123 0.516 -7.236 1.00 94.25 84 VAL A O 1
ATOM 619 N N . HIS A 1 85 ? -3.066 1.741 -5.682 1.00 94.00 85 HIS A N 1
ATOM 620 C CA . HIS A 1 85 ? -4.277 2.387 -5.184 1.00 94.00 85 HIS A CA 1
ATOM 621 C C . HIS A 1 85 ? -4.964 3.245 -6.259 1.00 94.00 85 HIS A C 1
ATOM 623 O O . HIS A 1 85 ? -6.161 3.080 -6.486 1.00 94.00 85 HIS A O 1
ATOM 629 N N . LEU A 1 86 ? -4.202 4.095 -6.960 1.00 91.75 86 LEU A N 1
ATOM 630 C CA . LEU A 1 86 ? -4.712 4.970 -8.026 1.00 91.75 86 LEU A CA 1
ATOM 631 C C . LEU A 1 86 ? -5.221 4.206 -9.256 1.00 91.75 86 LEU A C 1
ATOM 633 O O . LEU A 1 86 ? -6.098 4.698 -9.958 1.00 91.75 86 LEU A O 1
ATOM 637 N N . ALA A 1 87 ? -4.676 3.022 -9.535 1.00 91.69 87 ALA A N 1
ATOM 638 C CA . ALA A 1 87 ? -5.130 2.162 -10.628 1.00 91.69 87 ALA A CA 1
ATOM 639 C C . ALA A 1 87 ? -6.200 1.137 -10.193 1.00 91.69 87 ALA A C 1
ATOM 641 O O . ALA A 1 87 ? -6.712 0.386 -11.025 1.00 91.69 87 ALA A O 1
ATOM 642 N N . GLY A 1 88 ? -6.525 1.075 -8.900 1.00 91.12 88 GLY A N 1
ATOM 643 C CA . GLY A 1 88 ? -7.459 0.116 -8.321 1.00 91.12 88 GLY A CA 1
ATOM 644 C C . GLY A 1 88 ? -8.889 0.651 -8.158 1.00 91.12 88 GLY A C 1
ATOM 645 O O . GLY A 1 88 ? -9.169 1.820 -8.414 1.00 91.12 88 GLY A O 1
ATOM 646 N N . PRO A 1 89 ? -9.822 -0.178 -7.653 1.00 91.44 89 PRO A N 1
ATOM 647 C CA . PRO A 1 89 ? -11.234 0.198 -7.498 1.00 91.44 89 PRO A CA 1
ATOM 648 C C . PRO A 1 89 ? -11.478 1.295 -6.450 1.00 91.44 89 PRO A C 1
ATOM 650 O O . PRO A 1 89 ? -12.558 1.875 -6.398 1.00 91.44 89 PRO A O 1
ATOM 653 N N . ARG A 1 90 ? -10.487 1.571 -5.594 1.00 91.56 90 ARG A N 1
ATOM 654 C CA . ARG A 1 90 ? -10.542 2.586 -4.534 1.00 91.56 90 ARG A CA 1
ATOM 655 C C . ARG A 1 90 ? -9.803 3.873 -4.909 1.00 91.56 90 ARG A C 1
ATOM 657 O O . ARG A 1 90 ? -9.539 4.664 -4.017 1.00 91.56 90 ARG A O 1
ATOM 664 N N . ALA A 1 91 ? -9.490 4.093 -6.186 1.00 90.38 91 ALA A N 1
ATOM 665 C CA . ALA A 1 91 ? -8.719 5.250 -6.650 1.00 90.38 91 ALA A CA 1
ATOM 666 C C . ALA A 1 91 ? -9.302 6.616 -6.241 1.00 90.38 91 ALA A C 1
ATOM 668 O O . ALA A 1 91 ? -8.555 7.572 -6.070 1.00 90.38 91 ALA A O 1
ATOM 669 N N . GLU A 1 92 ? -10.625 6.705 -6.079 1.00 87.00 92 GLU A N 1
ATOM 670 C CA . GLU A 1 92 ? -11.324 7.929 -5.650 1.00 87.00 92 GLU A CA 1
ATOM 671 C C . GLU A 1 92 ? -11.430 8.057 -4.115 1.00 87.00 92 GLU A C 1
ATOM 673 O O . GLU A 1 92 ? -11.985 9.027 -3.605 1.00 87.00 92 GLU A O 1
ATOM 678 N N . GLN A 1 93 ? -10.940 7.072 -3.359 1.00 88.56 93 GLN A N 1
ATOM 679 C CA . GLN A 1 93 ? -10.900 7.112 -1.898 1.00 88.56 93 GLN A CA 1
ATOM 680 C C . GLN A 1 93 ? -9.583 7.724 -1.413 1.00 88.56 93 GLN A C 1
ATOM 682 O O . GLN A 1 93 ? -8.608 7.829 -2.151 1.00 88.56 93 GLN A O 1
ATOM 687 N N . ALA A 1 94 ? -9.533 8.119 -0.141 1.00 89.62 94 ALA A N 1
ATOM 688 C CA . ALA A 1 94 ? -8.309 8.659 0.436 1.00 89.62 94 ALA A CA 1
ATOM 689 C C . ALA A 1 94 ? -7.198 7.591 0.512 1.00 89.62 94 ALA A C 1
ATOM 691 O O . ALA A 1 94 ? -7.395 6.509 1.069 1.00 89.62 94 ALA A O 1
ATOM 692 N N . PHE A 1 95 ? -6.001 7.937 0.030 1.00 90.81 95 PHE A N 1
ATOM 693 C CA . PHE A 1 95 ? -4.777 7.178 0.286 1.00 90.81 95 PHE A CA 1
ATOM 694 C C . PHE A 1 95 ? -4.117 7.685 1.570 1.00 90.81 95 PHE A C 1
ATOM 696 O O . PHE A 1 95 ? -3.517 8.761 1.582 1.00 90.81 95 PHE A O 1
ATOM 703 N N . VAL A 1 96 ? -4.217 6.917 2.654 1.00 91.75 96 VAL A N 1
ATOM 704 C CA . VAL A 1 96 ? -3.606 7.265 3.945 1.00 91.75 96 VAL A CA 1
ATOM 705 C C . VAL A 1 96 ? -2.307 6.485 4.114 1.00 91.75 96 VAL A C 1
ATOM 707 O O . VAL A 1 96 ? -2.324 5.266 4.273 1.00 91.75 96 VAL A O 1
ATOM 710 N N . ALA A 1 97 ? -1.179 7.193 4.084 1.00 90.81 97 ALA A N 1
ATOM 711 C CA . ALA A 1 97 ? 0.131 6.619 4.363 1.00 90.81 97 ALA A CA 1
ATOM 712 C C . ALA A 1 97 ? 0.459 6.745 5.856 1.00 90.81 97 ALA A C 1
ATOM 714 O O . ALA A 1 97 ? 0.339 7.826 6.432 1.00 90.81 97 ALA A O 1
ATOM 715 N N . LEU A 1 98 ? 0.899 5.645 6.466 1.00 90.56 98 LEU A N 1
ATOM 716 C CA . LEU A 1 98 ? 1.358 5.602 7.851 1.00 90.56 98 LEU A CA 1
ATOM 717 C C . LEU A 1 98 ? 2.767 5.017 7.896 1.00 90.56 98 LEU A C 1
ATOM 719 O O . LEU A 1 98 ? 2.983 3.886 7.465 1.00 90.56 98 LEU A O 1
ATOM 723 N N . ASN A 1 99 ? 3.711 5.773 8.453 1.00 89.25 99 ASN A N 1
ATOM 724 C CA . ASN A 1 99 ? 5.056 5.283 8.718 1.00 89.25 99 ASN A CA 1
ATOM 725 C C . ASN A 1 99 ? 5.162 4.823 10.177 1.00 89.25 99 ASN A C 1
ATOM 727 O O . ASN A 1 99 ? 5.266 5.647 11.084 1.00 89.25 99 ASN A O 1
ATOM 731 N N . CYS A 1 100 ? 5.168 3.508 10.400 1.00 88.94 100 CYS A N 1
ATOM 732 C CA . CYS A 1 100 ? 5.253 2.934 11.744 1.00 88.94 100 CYS A CA 1
ATOM 733 C C . CYS A 1 100 ? 6.559 3.283 12.476 1.00 88.94 100 CYS A C 1
ATOM 735 O O . CYS A 1 100 ? 6.555 3.348 13.698 1.00 88.94 100 CYS A O 1
ATOM 737 N N . ALA A 1 101 ? 7.658 3.550 11.759 1.00 87.06 101 ALA A N 1
ATOM 738 C CA . ALA A 1 101 ? 8.929 3.936 12.378 1.00 87.06 101 ALA A CA 1
ATOM 739 C C . ALA A 1 101 ? 8.910 5.356 12.976 1.00 87.06 101 ALA A C 1
ATOM 741 O O . ALA A 1 101 ? 9.831 5.725 13.698 1.00 87.06 101 ALA A O 1
ATOM 742 N N . ALA A 1 102 ? 7.883 6.155 12.667 1.00 87.12 102 ALA A N 1
ATOM 743 C CA . ALA A 1 102 ? 7.706 7.510 13.186 1.00 87.12 102 ALA A CA 1
ATOM 744 C C . ALA A 1 102 ? 6.728 7.585 14.377 1.00 87.12 102 ALA A C 1
ATOM 746 O O . ALA A 1 102 ? 6.424 8.683 14.842 1.00 87.12 102 ALA A O 1
ATOM 747 N N . ILE A 1 103 ? 6.209 6.445 14.849 1.00 86.00 103 ILE A N 1
ATOM 748 C CA . ILE A 1 103 ? 5.287 6.377 15.989 1.00 86.00 103 ILE A CA 1
ATOM 749 C C . ILE A 1 103 ? 6.107 6.122 17.272 1.00 86.00 103 ILE A C 1
ATOM 751 O O . ILE A 1 103 ? 6.891 5.171 17.272 1.00 86.00 103 ILE A O 1
ATOM 755 N N . PRO A 1 104 ? 5.962 6.953 18.326 1.00 72.69 104 PRO A N 1
ATOM 756 C CA . PRO A 1 104 ? 6.676 6.803 19.597 1.00 72.69 104 PRO A CA 1
ATOM 757 C C . PRO A 1 104 ? 6.156 5.654 20.471 1.00 72.69 104 PRO A C 1
ATOM 759 O O . PRO A 1 104 ? 4.956 5.303 20.359 1.00 72.69 104 PRO A O 1
#

Secondary structure (DSSP, 8-state):
-EEEEE-TTS-EEEEE--S----------------------S--TTSHHHHHHHHHHHHHHTTT---PPP--TTSSHHHHHHHHHHHSTTTTS------GGG--

InterPro domains:
  IPR002078 RNA polymerase sigma factor 54 interaction domain [PF00158] (49-104)
  IPR002078 RNA polymerase sigma factor 54 interaction domain [PS50045] (55-104)
  IPR025662 Sigma-54 interaction domain, ATP-binding site 1 [PS00675] (67-80)
  IPR027417 P-loop containing nucleoside triphosphate hydrolase [G3DSA:3.40.50.300] (45-104)
  IPR027417 P-loop containing nucleoside triphosphate hydrolase [SSF52540] (55-104)

Foldseek 3Di:
DWDWDADPVGDIDIDDDDDDPDPPPPPPPPPLPADDDDPPQPDPPVDPVSVVVLVVLLVCVQVVHDDDDDDDPPPCSVSSVLNSCCVHPNVSGDDDDDDPVPDD